Protein AF-A0A8J6MSE3-F1 (afdb_monomer)

pLDDT: mean 85.04, std 11.87, range [51.34, 97.56]

Secondary structure (DSSP, 8-state):
---PPP-----SS-------S----PPPSS-HHHHHHHHHHHHHHHHHHHHHHHHHHHHHHHHHHHHHHHHHHHHHHHHHHHHHHHHHHHHHHHHHHHHHHHHHHT--

Solvent-accessible surface area (backbone atoms only — not comparable to full-atom values): 6642 Å² total; per-residue (Å²): 130,86,79,81,77,93,78,87,77,83,77,71,78,82,81,82,75,81,78,73,95,67,91,70,91,75,89,59,79,93,33,65,67,62,48,45,70,58,44,53,60,53,51,54,50,50,54,52,50,53,52,50,52,52,51,51,54,45,49,51,43,51,48,53,54,53,49,53,50,50,52,54,52,50,53,53,49,50,56,53,50,53,53,52,50,53,52,52,50,50,53,50,52,53,49,54,50,52,52,53,52,54,55,56,67,71,75,113

Sequence (108 aa):
AITQTPIQKKLLPLDNIHAEKGTTDYLYEPSAEGVLSVLLPKYAETLIYSALLESKASEFGAKMTAMGSATKNASKMINKLTLTYNRARQAAITQEITEIVAGANSQT

Foldseek 3Di:
DADDDDDDDDLPDPPDDPDDPDPDPDDDPPDPVVVCVVVSVVSSVVVVVVVVVSVVVVVVSNVVVVVVVVVVVVVVVVVVVVVVVVVVVVVVVVVVVVVVVVVVVVVD

Mean predicted aligned error: 10.69 Å

Radius of gyration: 34.71 Å; Cα contacts (8 Å, |Δi|>4): 11; chains: 1; bounding box: 72×32×92 Å

Structure (mmCIF, N/CA/C/O backbone):
data_AF-A0A8J6MSE3-F1
#
_entry.id   AF-A0A8J6MSE3-F1
#
loop_
_atom_site.group_PDB
_atom_site.id
_atom_site.type_symbol
_atom_site.label_atom_id
_atom_site.label_alt_id
_atom_site.label_comp_id
_atom_site.label_asym_id
_atom_site.label_entity_id
_atom_site.label_seq_id
_atom_site.pdbx_PDB_ins_code
_atom_site.Cartn_x
_atom_site.Cartn_y
_atom_site.Cartn_z
_atom_site.occupancy
_atom_site.B_iso_or_equiv
_atom_site.auth_seq_id
_atom_site.auth_comp_id
_atom_site.auth_asym_id
_atom_si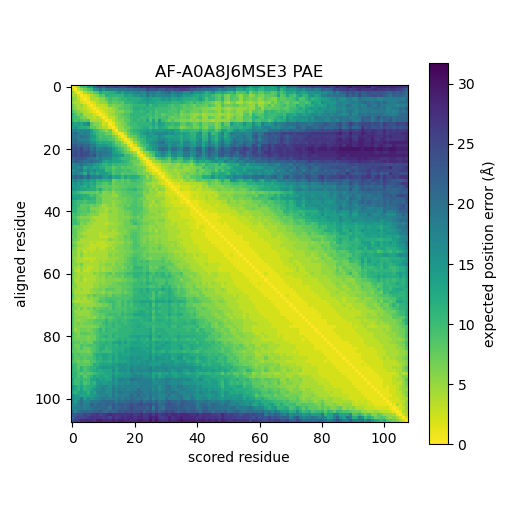te.auth_atom_id
_atom_site.pdbx_PDB_model_num
ATOM 1 N N . ALA A 1 1 ? -1.888 10.471 -5.256 1.00 52.81 1 ALA A N 1
ATOM 2 C CA . ALA A 1 1 ? -1.248 9.149 -5.433 1.00 52.81 1 ALA A CA 1
ATOM 3 C C . ALA A 1 1 ? -2.236 7.988 -5.202 1.00 52.81 1 ALA A C 1
ATOM 5 O O . ALA A 1 1 ? -1.891 7.028 -4.531 1.00 52.81 1 ALA A O 1
ATOM 6 N N . ILE A 1 2 ? -3.469 8.070 -5.727 1.00 59.38 2 ILE A N 1
ATOM 7 C CA . ILE A 1 2 ? -4.524 7.052 -5.488 1.00 59.38 2 ILE A CA 1
ATOM 8 C C . ILE A 1 2 ? -4.879 6.291 -6.778 1.00 59.38 2 ILE A C 1
ATOM 10 O O . ILE A 1 2 ? -5.532 5.257 -6.727 1.00 59.38 2 ILE A O 1
ATOM 14 N N . THR A 1 3 ? -4.404 6.757 -7.933 1.00 69.81 3 THR A N 1
ATOM 15 C CA . THR A 1 3 ? -4.782 6.197 -9.230 1.00 69.81 3 THR A CA 1
ATOM 16 C C . THR A 1 3 ? -3.546 5.625 -9.905 1.00 69.81 3 THR A C 1
ATOM 18 O O . THR A 1 3 ? -2.664 6.376 -10.316 1.00 69.81 3 THR A O 1
ATOM 21 N N . GLN A 1 4 ? -3.466 4.299 -9.995 1.00 76.94 4 GLN A N 1
ATOM 22 C CA . GLN A 1 4 ? -2.524 3.604 -10.867 1.00 76.94 4 GLN A CA 1
ATOM 23 C C . GLN A 1 4 ? -3.259 3.299 -12.175 1.00 76.94 4 GLN A C 1
ATOM 25 O O . GLN A 1 4 ? -4.288 2.625 -12.156 1.00 76.94 4 GLN A O 1
ATOM 30 N N . THR A 1 5 ? -2.780 3.835 -13.299 1.00 80.81 5 THR A N 1
ATOM 31 C CA . THR A 1 5 ? -3.391 3.585 -14.612 1.00 80.81 5 THR A CA 1
ATOM 32 C C . THR A 1 5 ? -2.607 2.493 -15.340 1.00 80.81 5 THR A C 1
ATOM 34 O O . THR A 1 5 ? -1.385 2.596 -15.446 1.00 80.81 5 THR A O 1
ATOM 37 N N . PRO A 1 6 ? -3.264 1.419 -15.813 1.00 82.62 6 PRO A N 1
ATOM 38 C CA . PRO A 1 6 ? -2.579 0.386 -16.574 1.00 82.62 6 PRO A CA 1
ATOM 39 C C . PRO A 1 6 ? -2.189 0.947 -17.944 1.00 82.62 6 PRO A C 1
ATOM 41 O O . PRO A 1 6 ? -3.039 1.438 -18.686 1.00 82.62 6 PRO A O 1
ATOM 44 N N . ILE A 1 7 ? -0.903 0.865 -18.276 1.00 85.38 7 ILE A N 1
ATOM 45 C CA . ILE A 1 7 ? -0.360 1.298 -19.565 1.00 85.38 7 ILE A CA 1
ATOM 46 C C . ILE A 1 7 ? 0.236 0.106 -20.314 1.00 85.38 7 ILE A C 1
ATOM 48 O O . ILE A 1 7 ? 0.925 -0.727 -19.730 1.00 85.38 7 ILE A O 1
ATOM 52 N N . GLN A 1 8 ? -0.004 0.042 -21.623 1.00 81.62 8 GLN A N 1
ATOM 53 C CA . GLN A 1 8 ? 0.646 -0.915 -22.515 1.00 81.62 8 GLN A CA 1
ATOM 54 C C . GLN A 1 8 ? 1.619 -0.154 -23.415 1.00 81.62 8 GLN A C 1
ATOM 56 O O . GLN A 1 8 ? 1.209 0.681 -24.218 1.00 81.62 8 GLN A O 1
ATOM 61 N N . LYS A 1 9 ? 2.918 -0.436 -23.279 1.00 79.12 9 LYS A N 1
ATOM 62 C CA . LYS A 1 9 ? 3.967 0.107 -24.151 1.00 79.12 9 LYS A CA 1
ATOM 63 C C . LYS A 1 9 ? 4.554 -1.024 -24.989 1.00 79.12 9 LYS A C 1
ATOM 65 O O . LYS A 1 9 ? 4.966 -2.049 -24.448 1.00 79.12 9 LYS A O 1
ATOM 70 N N . LYS A 1 10 ? 4.584 -0.841 -26.310 1.00 78.62 10 LYS A N 1
ATOM 71 C CA . LYS A 1 10 ? 5.275 -1.752 -27.230 1.00 78.62 10 LYS A CA 1
ATOM 72 C C . LYS A 1 10 ? 6.779 -1.583 -27.025 1.00 78.62 10 LYS A C 1
ATOM 74 O O . LYS A 1 10 ? 7.296 -0.489 -27.224 1.00 78.62 10 LYS A O 1
ATOM 79 N N . LEU A 1 11 ? 7.450 -2.647 -26.592 1.00 74.56 11 LEU A N 1
ATOM 80 C CA . LEU A 1 11 ? 8.881 -2.615 -26.279 1.00 74.56 11 LEU A CA 1
ATOM 81 C C . LEU A 1 11 ? 9.736 -2.956 -27.506 1.00 74.56 11 LEU A C 1
ATOM 83 O O . LEU A 1 11 ? 10.768 -2.338 -27.731 1.00 74.56 11 LEU A O 1
ATOM 87 N N . LEU A 1 12 ? 9.275 -3.905 -28.325 1.00 80.12 12 LEU A N 1
ATOM 88 C CA . LEU A 1 12 ? 9.901 -4.307 -29.582 1.00 80.12 12 LEU A CA 1
ATOM 89 C C . LEU A 1 12 ? 8.821 -4.599 -30.640 1.00 80.12 12 LEU A C 1
ATOM 91 O O . LEU A 1 12 ? 7.734 -5.066 -30.280 1.00 80.12 12 LEU A O 1
ATOM 95 N N . PRO A 1 13 ? 9.107 -4.397 -31.939 1.00 74.56 13 PRO A N 1
ATOM 96 C CA . PRO A 1 13 ? 10.195 -3.584 -32.505 1.00 74.56 13 PRO A CA 1
ATOM 97 C C . PRO A 1 13 ? 10.089 -2.087 -32.141 1.00 74.56 13 PRO A C 1
ATOM 99 O O . PRO A 1 13 ? 9.003 -1.591 -31.831 1.00 74.56 13 PRO A O 1
ATOM 102 N N . LEU A 1 14 ? 11.237 -1.395 -32.126 1.00 70.75 14 LEU A N 1
ATOM 103 C CA . LEU A 1 14 ? 11.379 0.022 -31.753 1.00 70.75 14 LEU A CA 1
ATOM 104 C C . LEU A 1 14 ? 10.914 0.944 -32.892 1.00 70.75 14 LEU A C 1
ATOM 106 O O . LEU A 1 14 ? 11.720 1.595 -33.548 1.00 70.75 14 LEU A O 1
ATOM 110 N N . ASP A 1 15 ? 9.605 0.999 -33.126 1.00 67.06 15 ASP A N 1
ATOM 111 C CA . ASP A 1 15 ? 9.036 1.787 -34.232 1.00 67.06 15 ASP A CA 1
ATOM 112 C C . ASP A 1 15 ? 8.832 3.273 -33.866 1.00 67.06 15 ASP A C 1
ATOM 114 O O . ASP A 1 15 ? 8.656 4.118 -34.738 1.00 67.06 15 ASP A O 1
ATOM 118 N N . ASN A 1 16 ? 8.866 3.604 -32.568 1.00 61.88 16 ASN A N 1
ATOM 119 C CA . ASN A 1 16 ? 8.534 4.929 -32.029 1.00 61.88 16 ASN A CA 1
ATOM 120 C C . ASN A 1 16 ? 9.766 5.647 -31.460 1.00 61.88 16 ASN A C 1
ATOM 122 O O . ASN A 1 16 ? 9.812 5.980 -30.274 1.00 61.88 16 ASN A O 1
ATOM 126 N N . ILE A 1 17 ? 10.783 5.877 -32.291 1.00 63.19 17 ILE A N 1
ATOM 127 C CA . ILE A 1 17 ? 11.915 6.730 -31.914 1.00 63.19 17 ILE A CA 1
ATOM 128 C C . ILE A 1 17 ? 11.544 8.171 -32.279 1.00 63.19 17 ILE A C 1
ATOM 130 O O . ILE A 1 17 ? 11.689 8.594 -33.425 1.00 63.19 17 ILE A O 1
ATOM 134 N N . HIS A 1 18 ? 11.025 8.937 -31.318 1.00 60.75 18 HIS A N 1
ATOM 135 C CA . HIS A 1 18 ? 10.876 10.381 -31.492 1.00 60.75 18 HIS A CA 1
ATOM 136 C C . HIS A 1 18 ? 12.271 11.016 -31.470 1.00 60.75 18 HIS A C 1
ATOM 138 O O . HIS A 1 18 ? 12.866 11.184 -30.410 1.00 60.75 18 HIS A O 1
ATOM 144 N N . ALA A 1 19 ? 12.813 11.326 -32.647 1.00 60.44 19 ALA A N 1
ATOM 145 C CA . ALA A 1 19 ? 14.072 12.046 -32.765 1.00 60.44 19 ALA A CA 1
ATOM 146 C C . ALA A 1 19 ? 13.868 13.503 -32.323 1.00 60.44 19 ALA A C 1
ATOM 148 O O . ALA A 1 19 ? 13.327 14.319 -33.074 1.00 60.44 19 ALA A O 1
ATOM 149 N N . GLU A 1 20 ? 14.290 13.847 -31.105 1.00 60.34 20 GLU A N 1
ATOM 150 C CA . GLU A 1 20 ? 14.494 15.253 -30.765 1.00 60.34 20 GLU A CA 1
ATOM 151 C C . GLU A 1 20 ? 15.650 15.803 -31.612 1.00 60.34 20 GLU A C 1
ATOM 153 O O . GLU A 1 20 ? 16.699 15.174 -31.763 1.00 60.34 20 GLU A O 1
ATOM 158 N N . LYS A 1 21 ? 15.420 16.963 -32.238 1.00 52.00 21 LYS A N 1
ATOM 159 C CA . LYS A 1 21 ? 16.362 17.622 -33.151 1.00 52.00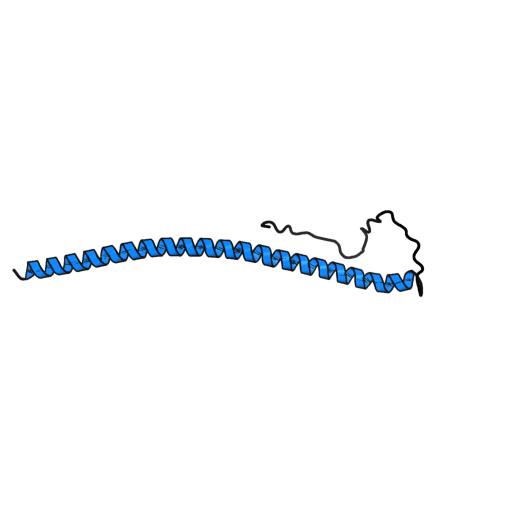 21 LYS A CA 1
ATOM 160 C C . LYS A 1 21 ? 17.624 18.048 -32.399 1.00 52.00 21 LYS A C 1
ATOM 162 O O . LYS A 1 21 ? 17.692 19.145 -31.855 1.00 52.00 21 LYS A O 1
ATOM 167 N N . GLY A 1 22 ? 18.626 17.183 -32.434 1.00 57.38 22 GLY A N 1
ATOM 168 C CA . GLY A 1 22 ? 19.973 17.435 -31.943 1.00 57.38 22 GLY A CA 1
ATOM 169 C C . GLY A 1 22 ? 20.921 16.375 -32.484 1.00 57.38 22 GLY A C 1
ATOM 170 O O . GLY A 1 22 ? 21.424 15.549 -31.731 1.00 57.38 22 GLY A O 1
ATOM 171 N N . THR A 1 23 ? 21.123 16.345 -33.803 1.00 59.34 23 THR A N 1
ATOM 172 C CA . THR A 1 23 ? 22.185 15.533 -34.408 1.00 59.34 23 THR A CA 1
ATOM 173 C C . THR A 1 23 ? 23.524 16.175 -34.075 1.00 59.34 23 THR A C 1
ATOM 175 O O . THR A 1 23 ? 24.001 17.050 -34.792 1.00 59.34 23 THR A O 1
ATOM 178 N N . THR A 1 24 ? 24.090 15.785 -32.938 1.00 70.56 24 THR A N 1
ATOM 179 C CA . THR A 1 24 ? 25.510 15.984 -32.649 1.00 70.56 24 THR A CA 1
ATOM 180 C C . THR A 1 24 ? 26.282 14.917 -33.420 1.00 70.56 24 THR A C 1
ATOM 182 O O . THR A 1 24 ? 25.925 13.741 -33.348 1.00 70.56 24 THR A O 1
ATOM 185 N N . ASP A 1 25 ? 27.314 15.305 -34.165 1.00 72.38 25 ASP A N 1
ATOM 186 C CA . ASP A 1 25 ? 28.156 14.342 -34.876 1.00 72.38 25 ASP A CA 1
ATOM 187 C C . ASP A 1 25 ? 29.000 13.557 -33.862 1.00 72.38 25 ASP A C 1
ATOM 189 O O . ASP A 1 25 ? 29.901 14.097 -33.219 1.00 72.38 25 ASP A O 1
ATOM 193 N N . TYR A 1 26 ? 28.682 12.273 -33.692 1.00 77.19 26 TYR A N 1
ATOM 194 C CA . TYR A 1 26 ? 29.435 11.351 -32.844 1.00 77.19 26 TYR A CA 1
ATOM 195 C C . TYR A 1 26 ? 30.455 10.580 -33.686 1.00 77.19 26 TYR A C 1
ATOM 197 O O . TYR A 1 26 ? 30.117 10.028 -34.734 1.00 77.19 26 TYR A O 1
ATOM 205 N N . LEU A 1 27 ? 31.699 10.499 -33.209 1.00 79.31 27 LEU A N 1
ATOM 206 C CA . LEU A 1 27 ? 32.693 9.580 -33.758 1.00 79.31 27 LEU A CA 1
ATOM 207 C C . LEU A 1 27 ? 32.469 8.198 -33.128 1.00 79.31 27 LEU A C 1
ATOM 209 O O . LEU A 1 27 ? 32.565 8.049 -31.910 1.00 79.31 27 LEU A O 1
ATOM 213 N N . TYR A 1 28 ? 32.129 7.202 -33.945 1.00 78.81 28 TYR A N 1
ATOM 214 C CA . TYR A 1 28 ? 31.870 5.834 -33.490 1.00 78.81 28 TYR A CA 1
ATOM 215 C C . TYR A 1 28 ? 33.112 4.966 -33.675 1.00 78.81 28 TYR A C 1
ATOM 217 O O . TYR A 1 28 ? 33.664 4.901 -34.771 1.00 78.81 28 TYR A O 1
ATOM 225 N N . GLU A 1 29 ? 33.495 4.232 -32.638 1.00 77.94 29 GLU A N 1
ATOM 226 C CA . GLU A 1 29 ? 34.583 3.256 -32.681 1.00 77.94 29 GLU A CA 1
ATOM 227 C C . GLU A 1 29 ? 34.052 1.949 -32.067 1.00 77.94 29 GLU A C 1
ATOM 229 O O . GLU A 1 29 ? 33.529 1.996 -30.948 1.00 77.94 29 GLU A O 1
A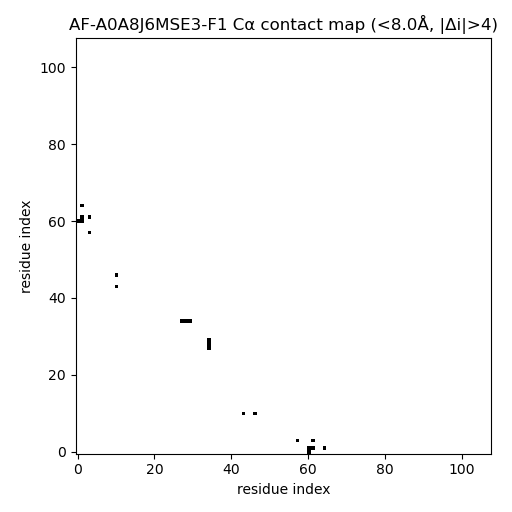TOM 234 N N . PRO A 1 30 ? 34.077 0.786 -32.757 1.00 78.19 30 PRO A N 1
ATOM 235 C CA . PRO A 1 30 ? 34.725 0.458 -34.040 1.00 78.19 30 PRO A CA 1
ATOM 236 C C . PRO A 1 30 ? 33.903 0.764 -35.315 1.00 78.19 30 PRO A C 1
ATOM 238 O O . PRO A 1 30 ? 34.477 0.929 -36.386 1.00 78.19 30 PRO A O 1
ATOM 241 N N . SER A 1 31 ? 32.571 0.829 -35.234 1.00 83.50 31 SER A N 1
ATOM 242 C CA . SER A 1 31 ? 31.671 1.281 -36.311 1.00 83.50 31 SER A CA 1
ATOM 243 C C . SER A 1 31 ? 30.299 1.628 -35.722 1.00 83.50 31 SER A C 1
ATOM 245 O O . SER A 1 31 ? 29.939 1.118 -34.658 1.00 83.50 31 SER A O 1
ATOM 247 N N . ALA A 1 32 ? 29.507 2.465 -36.401 1.00 81.31 32 ALA A N 1
ATOM 248 C CA . ALA A 1 32 ? 28.160 2.823 -35.935 1.00 81.31 32 ALA A CA 1
ATOM 249 C C . ALA A 1 32 ? 27.252 1.588 -35.753 1.00 81.31 32 ALA A C 1
ATOM 251 O O . ALA A 1 32 ? 26.511 1.495 -34.777 1.00 81.31 32 ALA A O 1
ATOM 252 N N . GLU A 1 33 ? 27.361 0.605 -36.650 1.00 82.81 33 GLU A N 1
ATOM 253 C CA . GLU A 1 33 ? 26.608 -0.652 -36.589 1.00 82.81 33 GLU A CA 1
ATOM 254 C C . GLU A 1 33 ? 27.042 -1.533 -35.407 1.00 82.81 33 GLU A C 1
ATOM 256 O O . GLU A 1 33 ? 26.199 -2.071 -34.686 1.00 82.81 33 GLU A O 1
ATOM 261 N N . GLY A 1 34 ? 28.351 -1.617 -35.138 1.00 83.56 34 GLY A N 1
ATOM 262 C CA . GLY A 1 34 ? 28.875 -2.356 -33.990 1.00 83.56 34 GLY A CA 1
ATOM 263 C C . GLY A 1 34 ? 28.432 -1.742 -32.663 1.00 83.56 34 GLY A C 1
ATOM 264 O O . GLY A 1 34 ? 27.954 -2.457 -31.784 1.00 83.56 34 GLY A O 1
ATOM 265 N N . VAL A 1 35 ? 28.489 -0.414 -32.535 1.00 83.62 35 VAL A N 1
ATOM 266 C CA . VAL A 1 35 ? 27.990 0.289 -31.343 1.00 83.62 35 VAL A CA 1
ATOM 267 C C . VAL A 1 35 ? 26.483 0.068 -31.172 1.00 83.62 35 VAL A C 1
ATOM 269 O O . VAL A 1 35 ? 26.031 -0.253 -30.071 1.00 83.62 35 VAL A O 1
ATOM 272 N N . LEU A 1 36 ? 25.703 0.159 -32.254 1.00 83.50 36 LEU A N 1
ATOM 273 C CA . LEU A 1 36 ? 24.254 -0.048 -32.220 1.00 83.50 36 LEU A CA 1
ATOM 274 C C . LEU A 1 36 ? 23.870 -1.478 -31.808 1.00 83.50 36 LEU A C 1
ATOM 276 O O . LEU A 1 36 ? 22.948 -1.645 -31.011 1.00 83.50 36 LEU A O 1
ATOM 280 N N . SER A 1 37 ? 24.595 -2.500 -32.277 1.00 83.12 37 SER A N 1
ATOM 281 C CA . SER A 1 37 ? 24.348 -3.903 -31.902 1.00 83.12 37 SER A CA 1
ATOM 282 C C . SER A 1 37 ? 24.498 -4.174 -30.400 1.00 83.12 37 SER A C 1
ATOM 284 O O . SER A 1 37 ? 23.818 -5.042 -29.858 1.00 83.12 37 SER A O 1
ATOM 286 N N . VAL A 1 38 ? 25.341 -3.396 -29.712 1.00 85.31 38 VAL A N 1
AT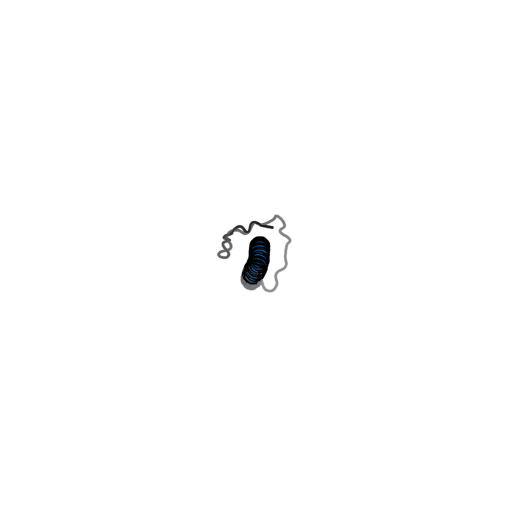OM 287 C CA . VAL A 1 38 ? 25.545 -3.480 -28.258 1.00 85.31 38 VAL A CA 1
ATOM 288 C C . VAL A 1 38 ? 24.557 -2.584 -27.508 1.00 85.31 38 VAL A C 1
ATOM 290 O O . VAL A 1 38 ? 24.098 -2.927 -26.416 1.00 85.31 38 VAL A O 1
ATOM 293 N N . LEU A 1 39 ? 24.210 -1.431 -28.081 1.00 84.75 39 LEU A N 1
ATOM 294 C CA . LEU A 1 39 ? 23.321 -0.460 -27.452 1.00 84.75 39 LEU A CA 1
ATOM 295 C C . LEU A 1 39 ? 21.854 -0.911 -27.467 1.00 84.75 39 LEU A C 1
ATOM 297 O O . LEU A 1 39 ? 21.154 -0.710 -26.478 1.00 84.75 39 LEU A O 1
ATOM 301 N N . LEU A 1 40 ? 21.394 -1.544 -28.551 1.00 85.06 40 LEU A N 1
ATOM 302 C CA . LEU A 1 40 ? 20.022 -2.048 -28.695 1.00 85.06 40 LEU A CA 1
ATOM 303 C C . LEU A 1 40 ? 19.580 -2.975 -27.544 1.00 85.06 40 LEU A C 1
ATOM 305 O O . LEU A 1 40 ? 18.547 -2.685 -26.933 1.00 85.06 40 LEU A O 1
ATOM 309 N N . PRO A 1 41 ? 20.319 -4.048 -27.191 1.00 86.12 41 PRO A N 1
ATOM 310 C CA . PRO A 1 41 ? 19.938 -4.907 -26.072 1.00 86.12 41 PRO A CA 1
ATOM 311 C C . PRO A 1 41 ? 19.994 -4.168 -24.731 1.00 86.12 41 PRO A C 1
ATOM 313 O O . PRO A 1 41 ? 19.057 -4.283 -23.945 1.00 86.12 41 PRO A O 1
ATOM 316 N N . LYS A 1 42 ? 21.011 -3.324 -24.496 1.00 87.19 42 LYS A N 1
ATOM 317 C CA . LYS A 1 42 ? 21.086 -2.494 -23.279 1.00 87.19 42 LYS A CA 1
ATOM 318 C C . LYS A 1 42 ? 19.891 -1.551 -23.151 1.00 87.19 42 LYS A C 1
ATOM 320 O O . LYS A 1 42 ? 19.368 -1.373 -22.058 1.00 87.19 42 LYS A O 1
ATOM 325 N N . TYR A 1 43 ? 19.444 -0.955 -24.251 1.00 85.94 43 TYR A N 1
ATOM 326 C CA . TYR A 1 43 ? 18.278 -0.077 -24.260 1.00 85.94 43 TYR A CA 1
ATOM 327 C C . TYR A 1 43 ? 16.982 -0.844 -23.959 1.00 85.94 43 TYR A C 1
ATOM 329 O O . TYR A 1 43 ? 16.149 -0.381 -23.183 1.00 85.94 43 TYR A O 1
ATOM 337 N N . ALA A 1 44 ? 16.820 -2.051 -24.505 1.00 85.69 44 ALA A N 1
ATOM 338 C CA . ALA A 1 44 ? 15.687 -2.906 -24.158 1.00 85.69 44 ALA A CA 1
ATOM 339 C C . ALA A 1 44 ? 15.702 -3.304 -22.668 1.00 85.69 44 ALA A C 1
ATOM 341 O O . ALA A 1 44 ? 14.664 -3.252 -22.006 1.00 85.69 44 ALA A O 1
ATOM 342 N N . GLU A 1 45 ? 16.873 -3.639 -22.117 1.00 88.25 45 GLU A N 1
ATOM 343 C CA .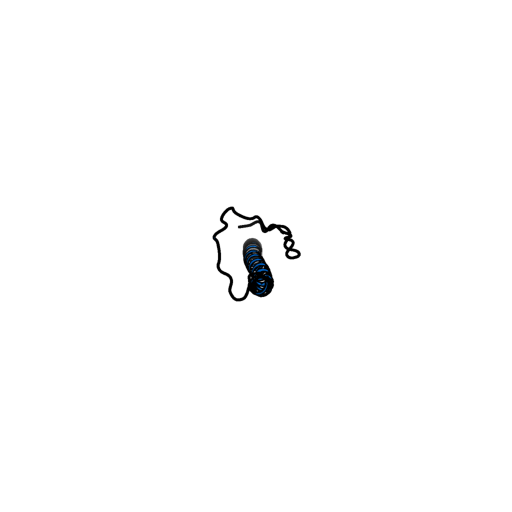 GLU A 1 45 ? 17.047 -3.937 -20.690 1.00 88.25 45 GLU A CA 1
ATOM 344 C C . GLU A 1 45 ? 16.668 -2.747 -19.802 1.00 88.25 45 GLU A C 1
ATOM 346 O O . GLU A 1 45 ? 15.931 -2.923 -18.827 1.00 88.25 45 GLU A O 1
ATOM 351 N N . THR A 1 46 ? 17.112 -1.528 -20.135 1.00 88.44 46 THR A N 1
ATOM 352 C CA . THR A 1 46 ? 16.763 -0.339 -19.345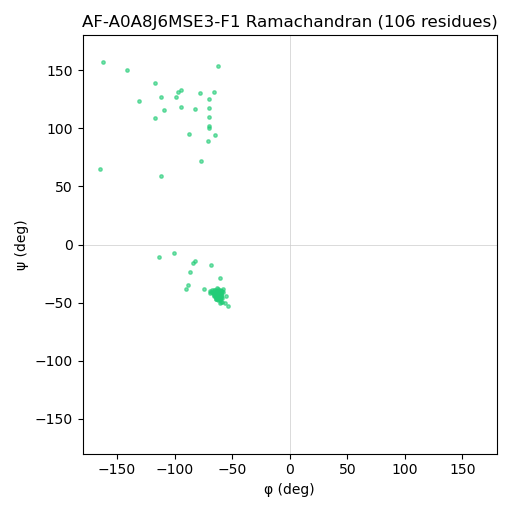 1.00 88.44 46 THR A CA 1
ATOM 353 C C . THR A 1 46 ? 15.272 -0.028 -19.404 1.00 88.44 46 THR A C 1
ATOM 355 O O . THR A 1 46 ? 14.694 0.287 -18.366 1.00 88.44 46 THR A O 1
ATOM 358 N N . LEU A 1 47 ? 14.616 -0.184 -20.560 1.00 86.69 47 LEU A N 1
ATOM 359 C CA . LEU A 1 47 ? 13.164 -0.010 -20.682 1.00 86.69 47 LEU A CA 1
ATOM 360 C C . LEU A 1 47 ? 12.389 -0.975 -19.778 1.00 86.69 47 LEU A C 1
ATOM 362 O O . LEU A 1 47 ? 11.452 -0.564 -19.089 1.00 86.69 47 LEU A O 1
ATOM 366 N N . ILE A 1 48 ? 12.792 -2.248 -19.751 1.00 88.19 48 ILE A N 1
ATOM 367 C CA . ILE A 1 48 ? 12.183 -3.258 -18.876 1.00 88.19 48 ILE A CA 1
ATOM 368 C C . ILE A 1 48 ? 12.441 -2.909 -17.408 1.00 88.19 48 ILE A C 1
ATOM 370 O O . ILE A 1 48 ? 11.524 -2.975 -16.588 1.00 88.19 48 ILE A O 1
ATOM 374 N N . TYR A 1 49 ? 13.665 -2.501 -17.069 1.00 91.31 49 TYR A N 1
ATOM 375 C CA . TYR A 1 49 ? 14.024 -2.131 -15.704 1.00 91.31 49 TYR A CA 1
ATOM 376 C C . TYR A 1 49 ? 13.222 -0.922 -15.204 1.00 91.31 49 TYR A C 1
ATOM 378 O O . TYR A 1 49 ? 12.668 -0.957 -14.104 1.00 91.31 49 TYR A O 1
ATOM 386 N N . SER A 1 50 ? 13.077 0.118 -16.026 1.00 88.50 50 SER A N 1
ATOM 387 C CA . SER A 1 50 ? 12.238 1.276 -15.709 1.00 88.50 50 SER A CA 1
ATOM 388 C C . SER A 1 50 ? 10.771 0.886 -15.518 1.00 88.50 50 SER A C 1
ATOM 390 O O . SER A 1 50 ? 10.159 1.309 -14.537 1.00 88.50 50 SER A O 1
ATOM 392 N N . ALA A 1 51 ? 10.220 0.033 -16.389 1.00 88.19 51 ALA A N 1
ATOM 393 C CA . ALA A 1 51 ? 8.848 -0.460 -16.251 1.00 88.19 51 ALA A CA 1
ATOM 394 C C . ALA A 1 51 ? 8.650 -1.277 -14.961 1.00 88.19 51 ALA A C 1
ATOM 396 O O . ALA A 1 51 ? 7.627 -1.148 -14.286 1.00 88.19 51 ALA A O 1
ATOM 397 N N . LEU A 1 52 ? 9.642 -2.084 -14.575 1.00 90.56 52 LEU A N 1
ATOM 398 C CA . LEU A 1 52 ? 9.619 -2.842 -13.325 1.00 90.56 52 LEU A CA 1
ATOM 399 C C . LEU A 1 52 ? 9.621 -1.915 -12.102 1.00 90.56 52 LEU A C 1
ATOM 401 O O . LEU A 1 52 ? 8.839 -2.125 -11.171 1.00 90.56 52 LEU A O 1
ATOM 405 N N . LEU A 1 53 ? 10.468 -0.882 -12.101 1.00 91.56 53 LEU A N 1
ATOM 406 C CA . LEU A 1 53 ? 10.513 0.110 -11.025 1.00 91.56 53 LEU A CA 1
ATOM 407 C C . LEU A 1 53 ? 9.183 0.864 -10.897 1.00 91.56 53 LEU A C 1
ATOM 409 O O . LEU A 1 53 ? 8.663 1.006 -9.790 1.00 91.56 53 LEU A O 1
ATOM 413 N N . GLU A 1 54 ? 8.596 1.283 -12.018 1.00 88.12 54 GLU A N 1
ATOM 414 C CA . GLU A 1 54 ? 7.292 1.952 -12.052 1.00 88.12 54 GLU A CA 1
ATOM 415 C C . GLU A 1 54 ? 6.169 1.034 -11.539 1.00 88.12 54 GLU A C 1
ATOM 417 O O . GLU A 1 54 ? 5.330 1.447 -10.729 1.00 88.12 54 GLU A O 1
ATOM 422 N N . SER A 1 55 ? 6.196 -0.247 -11.924 1.00 88.81 55 SER A N 1
ATOM 423 C CA . SER A 1 55 ? 5.270 -1.259 -11.411 1.00 88.81 55 SER A CA 1
ATOM 424 C C . SER A 1 55 ? 5.417 -1.456 -9.902 1.00 88.81 55 SER A C 1
ATOM 426 O O . SER A 1 55 ? 4.408 -1.581 -9.207 1.00 88.81 55 SER A O 1
ATOM 428 N N . LYS A 1 56 ? 6.645 -1.472 -9.371 1.00 91.25 56 LYS A N 1
ATOM 429 C CA . LYS A 1 56 ? 6.896 -1.631 -7.931 1.00 91.25 56 LYS A CA 1
ATOM 430 C C . LYS A 1 56 ? 6.462 -0.410 -7.128 1.00 91.25 56 LYS A C 1
ATOM 432 O O . LYS A 1 56 ? 5.832 -0.564 -6.083 1.00 91.25 56 LYS A O 1
ATOM 437 N N . ALA A 1 57 ? 6.723 0.795 -7.628 1.00 88.81 57 ALA A N 1
ATOM 438 C CA . ALA A 1 57 ? 6.221 2.024 -7.019 1.00 88.81 57 ALA A CA 1
ATOM 439 C C . ALA A 1 57 ? 4.681 2.039 -6.980 1.00 88.81 57 ALA A C 1
ATOM 441 O O . ALA A 1 57 ? 4.078 2.343 -5.946 1.00 88.81 57 ALA A O 1
ATOM 442 N N . SER A 1 58 ? 4.048 1.627 -8.082 1.00 89.31 58 SER A N 1
ATOM 443 C CA . SER A 1 58 ? 2.593 1.491 -8.186 1.00 89.31 58 SER A CA 1
ATOM 444 C C . SER A 1 58 ? 2.033 0.460 -7.200 1.00 89.31 58 SER A C 1
ATOM 446 O O . SER A 1 58 ? 1.035 0.737 -6.532 1.00 89.31 58 SER A O 1
ATOM 448 N N . GLU A 1 59 ? 2.701 -0.688 -7.042 1.00 89.25 59 GLU A N 1
ATOM 449 C CA . GLU A 1 59 ? 2.343 -1.725 -6.065 1.00 89.25 59 GLU A CA 1
ATOM 450 C C . GLU A 1 59 ? 2.349 -1.172 -4.634 1.00 89.25 59 GLU A C 1
ATOM 452 O O . GLU A 1 59 ? 1.380 -1.352 -3.893 1.00 89.25 59 GLU A O 1
ATOM 457 N N . PHE A 1 60 ? 3.415 -0.472 -4.234 1.00 90.94 60 PHE A N 1
ATOM 458 C CA . PHE A 1 60 ? 3.501 0.101 -2.892 1.00 90.94 60 PHE A CA 1
ATOM 459 C C . PHE A 1 60 ? 2.429 1.165 -2.649 1.00 90.94 60 PHE A C 1
ATOM 461 O O . PHE A 1 60 ? 1.795 1.150 -1.593 1.00 90.94 60 PHE A O 1
ATOM 468 N N . GLY A 1 61 ? 2.154 2.031 -3.629 1.00 89.19 61 GLY A N 1
ATOM 469 C CA . GLY A 1 61 ? 1.075 3.018 -3.530 1.00 89.19 61 GLY A CA 1
ATOM 470 C C . GLY A 1 61 ? -0.308 2.375 -3.361 1.00 89.19 61 GLY A C 1
ATOM 471 O O . GLY A 1 61 ? -1.086 2.776 -2.485 1.00 89.19 61 GLY A O 1
ATOM 472 N N . ALA A 1 62 ? -0.603 1.331 -4.141 1.00 89.19 62 ALA A N 1
ATOM 473 C CA . ALA A 1 62 ? -1.845 0.570 -4.020 1.00 89.19 62 ALA A CA 1
ATOM 474 C C . ALA A 1 62 ? -1.945 -0.133 -2.655 1.00 89.19 62 ALA A C 1
ATOM 476 O O . ALA A 1 62 ? -2.978 -0.061 -1.986 1.00 89.19 62 ALA A O 1
ATOM 477 N N . LYS A 1 63 ? -0.846 -0.740 -2.189 1.00 91.06 63 LYS A N 1
ATOM 478 C CA . LYS A 1 63 ? -0.758 -1.416 -0.886 1.00 91.06 63 LYS A CA 1
ATOM 479 C C . LYS A 1 63 ? -0.990 -0.454 0.275 1.00 91.06 63 LYS A C 1
ATOM 481 O O . LYS A 1 63 ? -1.786 -0.763 1.156 1.00 91.06 63 LYS A O 1
ATOM 486 N N . MET A 1 64 ? -0.364 0.723 0.268 1.00 92.31 64 MET A N 1
ATOM 487 C CA . MET A 1 64 ? -0.586 1.747 1.298 1.00 92.31 64 MET A CA 1
ATOM 488 C C . MET A 1 64 ? -2.051 2.192 1.347 1.00 92.31 64 MET A C 1
ATOM 490 O O . MET A 1 64 ? -2.625 2.309 2.428 1.00 92.31 64 MET A O 1
ATOM 494 N N . THR A 1 65 ? -2.684 2.373 0.186 1.00 90.50 65 THR A N 1
ATOM 495 C CA . THR A 1 65 ? -4.102 2.758 0.096 1.00 90.50 65 THR A CA 1
ATOM 496 C C . THR A 1 65 ? -5.029 1.659 0.629 1.00 90.50 65 THR A C 1
ATOM 498 O O . THR A 1 65 ? -5.952 1.932 1.406 1.00 90.50 65 THR A O 1
ATOM 501 N N . ALA A 1 66 ? -4.758 0.402 0.265 1.00 90.12 66 ALA A N 1
ATOM 502 C CA . ALA A 1 66 ? -5.507 -0.756 0.743 1.00 90.12 66 ALA A CA 1
ATOM 503 C C . ALA A 1 66 ? -5.367 -0.935 2.263 1.00 90.12 66 ALA A C 1
ATOM 505 O O . ALA A 1 66 ? -6.369 -1.082 2.962 1.00 90.12 66 ALA A O 1
ATOM 506 N N . MET A 1 67 ? -4.144 -0.841 2.791 1.00 94.75 67 MET A N 1
ATOM 507 C CA . MET A 1 67 ? -3.879 -0.959 4.228 1.00 94.75 67 MET A CA 1
ATOM 508 C C . MET A 1 67 ? -4.471 0.210 5.017 1.00 94.75 67 MET A C 1
ATOM 510 O O . MET A 1 67 ? -5.070 -0.010 6.064 1.00 94.75 67 MET A O 1
ATOM 514 N N . GLY A 1 68 ? -4.412 1.439 4.494 1.00 94.19 68 GLY A N 1
ATOM 515 C CA . GLY A 1 68 ? -5.089 2.588 5.104 1.00 94.19 68 GLY A CA 1
ATOM 516 C C . GLY A 1 68 ? -6.604 2.378 5.218 1.00 94.19 68 GLY A C 1
ATOM 517 O O . GLY A 1 68 ? -7.207 2.672 6.254 1.00 94.19 68 GLY A O 1
ATOM 518 N N . SER A 1 69 ? -7.219 1.790 4.189 1.00 93.25 69 SER A N 1
ATOM 519 C CA . SER A 1 69 ? -8.639 1.415 4.209 1.00 93.25 69 SER A CA 1
ATOM 520 C C . SER A 1 69 ? -8.925 0.291 5.213 1.00 93.25 69 SER A C 1
ATOM 522 O O . SER A 1 69 ? -9.906 0.370 5.956 1.00 93.25 69 SER A O 1
ATOM 524 N N . ALA A 1 70 ? -8.055 -0.720 5.291 1.00 94.31 70 ALA A N 1
ATOM 525 C CA . ALA A 1 70 ? -8.158 -1.804 6.265 1.00 94.31 70 ALA A CA 1
ATOM 526 C C . ALA A 1 70 ? -8.084 -1.283 7.710 1.00 94.31 70 ALA A C 1
ATOM 528 O O . ALA A 1 70 ? -8.959 -1.604 8.513 1.00 94.31 70 ALA A O 1
ATOM 529 N N . THR A 1 71 ? -7.127 -0.404 8.024 1.00 96.19 71 THR A N 1
ATOM 530 C CA . THR A 1 71 ? -6.999 0.234 9.345 1.00 96.19 71 THR A CA 1
ATOM 531 C C . THR A 1 71 ? -8.256 1.019 9.705 1.00 96.19 71 THR A C 1
ATOM 533 O O . THR A 1 71 ? -8.799 0.854 10.796 1.00 96.19 71 THR A O 1
ATOM 536 N N . LYS A 1 72 ? -8.794 1.814 8.770 1.00 94.94 72 LYS A N 1
ATOM 537 C CA . LYS A 1 72 ? -10.040 2.563 8.990 1.00 94.94 72 LYS A CA 1
ATOM 538 C C . LYS A 1 72 ? -11.223 1.634 9.285 1.00 94.94 72 LYS A C 1
ATOM 540 O O . LYS A 1 72 ? -12.054 1.947 10.138 1.00 94.94 72 LYS A O 1
ATOM 545 N N . ASN A 1 73 ? -11.309 0.498 8.595 1.00 94.75 73 ASN A N 1
ATOM 546 C CA . ASN A 1 73 ? -12.354 -0.499 8.825 1.00 94.75 73 ASN A CA 1
ATOM 547 C C . ASN A 1 73 ? -12.181 -1.210 10.175 1.00 94.75 73 ASN A C 1
ATOM 549 O O . ASN A 1 73 ? -13.165 -1.385 10.895 1.00 94.75 73 ASN A O 1
ATOM 553 N N . ALA A 1 74 ? -10.948 -1.540 10.558 1.00 96.75 74 ALA A N 1
ATOM 554 C CA . ALA A 1 74 ? -10.638 -2.114 11.862 1.00 96.75 74 ALA A CA 1
ATOM 555 C C . ALA A 1 74 ? -11.021 -1.158 13.004 1.00 96.75 74 ALA A C 1
ATOM 557 O O . ALA A 1 74 ? -11.728 -1.562 13.924 1.00 96.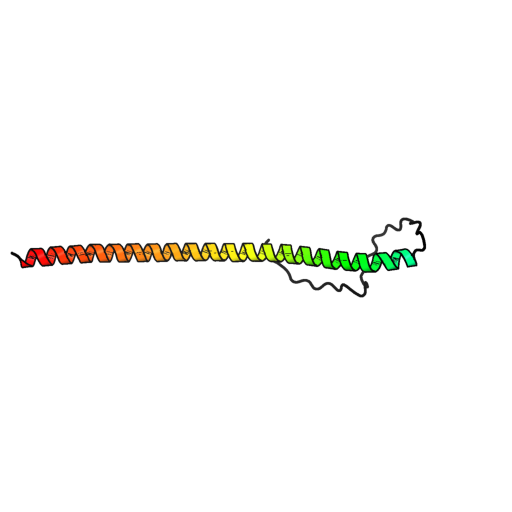75 74 ALA A O 1
ATOM 558 N N . SER A 1 75 ? -10.671 0.131 12.917 1.00 96.81 75 SER A N 1
ATOM 559 C CA . SER A 1 75 ? -11.059 1.126 13.931 1.00 96.81 75 SER A CA 1
ATOM 560 C C . SER A 1 75 ? -12.579 1.256 14.072 1.00 96.81 75 SER A C 1
ATOM 562 O O . SER A 1 75 ? -13.095 1.334 15.187 1.00 96.81 75 SER A O 1
ATOM 564 N N . LYS A 1 76 ? -13.325 1.223 12.958 1.00 96.38 76 LYS A N 1
ATOM 565 C CA . LYS A 1 76 ? -14.798 1.198 13.002 1.00 96.38 76 LYS A CA 1
ATOM 566 C C . LYS A 1 76 ? -15.327 -0.043 13.724 1.00 96.38 76 LYS A C 1
ATOM 568 O O . LYS A 1 76 ? -16.274 0.066 14.502 1.00 96.38 76 LYS A O 1
ATOM 573 N N . MET A 1 77 ? -14.728 -1.207 13.475 1.00 96.50 77 MET A N 1
ATOM 574 C CA . MET A 1 77 ? -15.113 -2.461 14.124 1.00 96.50 77 MET A CA 1
ATOM 575 C C . MET A 1 77 ? -14.835 -2.427 15.629 1.00 96.50 77 MET A C 1
ATOM 577 O O . MET A 1 77 ? -15.718 -2.782 16.406 1.00 96.50 77 MET A O 1
ATOM 581 N N . ILE A 1 78 ? -13.664 -1.932 16.036 1.00 97.00 78 ILE A N 1
ATOM 582 C CA . ILE A 1 78 ? -13.304 -1.749 17.447 1.00 97.00 78 ILE A CA 1
ATOM 583 C C . ILE A 1 78 ? -14.340 -0.863 18.138 1.00 97.00 78 ILE A C 1
ATOM 585 O O . ILE A 1 78 ? -14.911 -1.272 19.141 1.00 97.00 78 ILE A O 1
ATOM 589 N N . ASN A 1 79 ? -14.671 0.297 17.564 1.00 96.88 79 ASN A N 1
ATOM 590 C CA . ASN A 1 79 ? -15.664 1.202 18.151 1.00 96.88 79 ASN A CA 1
ATOM 591 C C . ASN A 1 79 ? -17.034 0.533 18.333 1.00 96.88 79 ASN A C 1
ATOM 593 O O . ASN A 1 79 ? -17.681 0.707 19.367 1.00 96.88 79 ASN A O 1
ATOM 597 N N . LYS A 1 80 ? -17.467 -0.265 17.348 1.00 97.00 80 LYS A N 1
ATOM 598 C CA . LYS A 1 80 ? -18.721 -1.021 17.435 1.00 97.00 80 LYS A CA 1
ATOM 599 C C . LYS A 1 80 ? -18.673 -2.055 18.562 1.00 97.00 80 LYS A C 1
ATOM 601 O O . LYS A 1 80 ? -19.608 -2.122 19.356 1.00 97.00 80 LYS A O 1
ATOM 606 N N . LEU A 1 81 ? -17.594 -2.831 18.648 1.00 97.00 81 LEU A N 1
ATOM 607 C CA . LEU A 1 81 ? -17.421 -3.853 19.680 1.00 97.00 81 LEU A CA 1
ATOM 608 C C . LEU A 1 81 ? -17.321 -3.242 21.078 1.00 97.00 81 LEU A C 1
ATOM 610 O O . LEU A 1 81 ? -17.937 -3.765 21.999 1.00 97.00 81 LE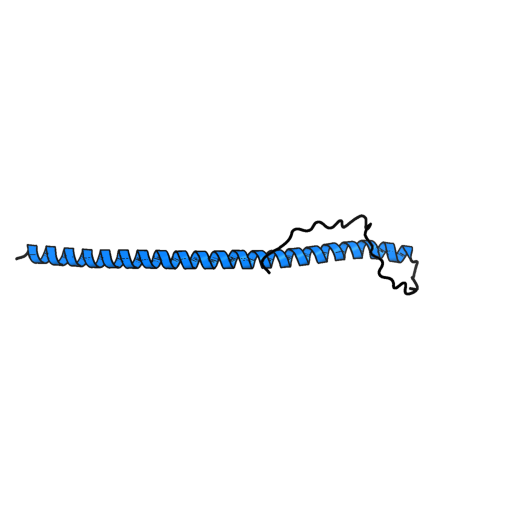U A O 1
ATOM 614 N N . THR A 1 82 ? -16.644 -2.105 21.236 1.00 96.94 82 THR A N 1
ATOM 615 C CA . THR A 1 82 ? -16.576 -1.370 22.508 1.00 96.94 82 THR A CA 1
ATOM 616 C C . THR A 1 82 ? -17.960 -0.922 22.973 1.00 96.94 82 THR A C 1
ATOM 618 O O . THR A 1 82 ? -18.292 -1.051 24.152 1.00 96.94 82 THR A O 1
ATOM 621 N N . LEU A 1 83 ? -18.806 -0.434 22.059 1.00 96.75 83 LEU A N 1
ATOM 622 C CA . LEU A 1 83 ? -20.183 -0.070 22.393 1.00 96.75 83 LEU A CA 1
ATOM 623 C C . LEU A 1 83 ? -20.990 -1.294 22.849 1.00 96.75 83 LEU A C 1
ATOM 625 O O . LEU A 1 83 ? -21.673 -1.237 23.872 1.00 96.75 83 LEU A O 1
ATOM 629 N N . THR A 1 84 ? -20.890 -2.408 22.118 1.00 96.75 84 THR A N 1
ATOM 630 C CA . THR A 1 84 ? -21.551 -3.668 22.487 1.00 96.75 84 THR A CA 1
ATOM 631 C C . THR A 1 84 ? -21.052 -4.197 23.832 1.00 96.75 84 THR A C 1
ATOM 633 O O . THR A 1 84 ? -21.865 -4.599 24.660 1.00 96.75 84 THR A O 1
ATOM 636 N N . TYR A 1 85 ? -19.744 -4.136 24.080 1.00 97.56 85 TYR A N 1
ATOM 637 C CA . TYR A 1 85 ? -19.121 -4.545 25.336 1.00 97.56 85 TYR A CA 1
ATOM 638 C C . TYR A 1 85 ? -19.657 -3.735 26.518 1.00 97.56 85 TYR A C 1
ATOM 640 O O . TYR A 1 85 ? -20.108 -4.313 27.502 1.00 97.56 85 TYR A O 1
ATOM 648 N N . ASN A 1 86 ? -19.690 -2.404 26.411 1.00 96.62 86 ASN A N 1
ATOM 649 C CA . ASN A 1 86 ? -20.208 -1.553 27.483 1.00 96.62 86 ASN A CA 1
ATOM 650 C C . ASN A 1 86 ? -21.694 -1.807 27.756 1.00 96.62 86 ASN A C 1
ATOM 652 O O . ASN A 1 86 ? -22.111 -1.815 28.913 1.00 96.62 86 ASN A O 1
ATOM 656 N N . ARG A 1 87 ? -22.485 -2.061 26.707 1.00 96.75 87 ARG A N 1
ATOM 657 C CA . ARG A 1 87 ? -23.900 -2.420 26.850 1.00 96.75 87 ARG A CA 1
ATOM 658 C C . ARG A 1 87 ? -24.076 -3.751 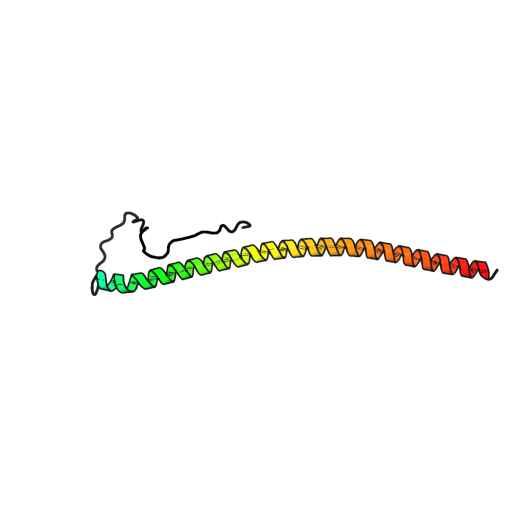27.580 1.00 96.75 87 ARG A C 1
ATOM 660 O O . ARG A 1 87 ? -24.878 -3.826 28.503 1.00 96.75 87 ARG A O 1
ATOM 667 N N . ALA A 1 88 ? -23.311 -4.773 27.196 1.00 96.44 88 ALA A N 1
ATOM 668 C CA . ALA A 1 88 ? -23.324 -6.073 27.861 1.00 96.44 88 ALA A CA 1
ATOM 669 C C . ALA A 1 88 ? -22.859 -5.963 29.321 1.00 96.44 88 ALA A C 1
ATOM 671 O O . ALA A 1 88 ? -23.480 -6.544 30.204 1.00 96.44 88 ALA A O 1
ATOM 672 N N . ARG A 1 89 ? -21.832 -5.146 29.593 1.00 97.56 89 ARG A N 1
ATOM 673 C CA . ARG A 1 89 ? -21.344 -4.874 30.951 1.00 97.56 89 ARG A CA 1
ATOM 674 C C . ARG A 1 89 ? -22.421 -4.238 31.827 1.00 97.56 89 ARG A C 1
ATOM 676 O O . ARG A 1 89 ? -22.595 -4.651 32.964 1.00 97.56 89 ARG A O 1
ATOM 683 N N . GLN A 1 90 ? -23.138 -3.237 31.314 1.00 96.94 90 GLN A N 1
ATOM 684 C CA . GLN A 1 90 ? -24.234 -2.602 32.053 1.00 96.94 90 GLN A CA 1
ATOM 685 C C . GLN A 1 90 ? -25.371 -3.587 32.324 1.00 96.94 90 GLN A C 1
ATOM 687 O O . GLN A 1 90 ? -25.840 -3.654 33.453 1.00 96.94 90 GLN A O 1
ATOM 692 N N . ALA A 1 91 ? -25.762 -4.383 31.323 1.00 96.94 91 ALA A N 1
ATOM 693 C CA . ALA A 1 91 ? -26.787 -5.409 31.493 1.00 96.94 91 ALA A CA 1
ATOM 694 C C . ALA A 1 91 ? -26.396 -6.446 32.560 1.00 96.94 91 ALA A C 1
ATOM 696 O O . ALA A 1 91 ? -27.224 -6.775 33.401 1.00 96.94 91 ALA A O 1
ATOM 697 N N . ALA A 1 92 ? -25.134 -6.893 32.571 1.00 96.88 92 ALA A N 1
ATOM 698 C CA . ALA A 1 92 ? -24.614 -7.812 33.583 1.00 96.88 92 ALA A CA 1
ATOM 699 C C . ALA A 1 92 ? -24.651 -7.203 34.995 1.00 96.88 92 ALA A C 1
ATOM 701 O O . ALA A 1 92 ? -25.177 -7.831 35.904 1.00 96.88 92 ALA A O 1
ATOM 702 N N . ILE A 1 93 ? -24.193 -5.955 35.169 1.00 96.19 93 ILE A N 1
ATOM 703 C CA . ILE A 1 93 ? -24.258 -5.254 36.467 1.00 96.19 93 ILE A CA 1
ATOM 704 C C . ILE A 1 93 ? -25.707 -5.122 36.943 1.00 96.19 93 ILE A C 1
ATOM 706 O O . ILE A 1 93 ? -26.004 -5.376 38.107 1.00 96.19 93 ILE A O 1
ATOM 710 N N . THR A 1 94 ? -26.623 -4.713 36.058 1.00 96.44 94 THR A N 1
ATOM 711 C CA . THR A 1 94 ? -28.043 -4.617 36.409 1.00 96.44 94 THR A CA 1
ATOM 712 C C . THR A 1 94 ? -28.583 -5.974 36.834 1.00 96.44 94 THR A C 1
ATOM 714 O O . THR A 1 94 ? -29.249 -6.034 37.862 1.00 96.44 94 THR A O 1
ATOM 717 N N . GLN A 1 95 ? -28.255 -7.038 36.095 1.00 96.44 95 GLN A N 1
ATOM 718 C CA . GLN A 1 95 ? -28.688 -8.394 36.403 1.00 96.44 95 GLN A CA 1
ATOM 719 C C . GLN A 1 95 ? -28.188 -8.858 37.777 1.00 96.44 95 GLN A C 1
ATOM 721 O O . GLN A 1 95 ? -29.012 -9.257 38.601 1.00 96.44 95 GLN A O 1
ATOM 726 N N . GLU A 1 96 ? -26.892 -8.710 38.059 1.00 95.69 96 GLU A N 1
ATOM 727 C CA . GLU A 1 96 ? -26.299 -9.030 39.365 1.00 95.69 96 GLU A CA 1
ATOM 728 C C . GLU A 1 96 ? -26.996 -8.273 40.506 1.00 95.69 96 GLU A C 1
ATOM 730 O O . GLU A 1 96 ? -27.355 -8.866 41.522 1.00 95.69 96 GLU A O 1
ATOM 735 N N . ILE A 1 97 ? -27.265 -6.972 40.335 1.00 94.62 97 ILE A N 1
ATOM 736 C CA . ILE A 1 97 ? -27.972 -6.175 41.348 1.00 94.62 97 ILE A CA 1
ATOM 737 C C . ILE A 1 97 ? -29.403 -6.690 41.556 1.00 94.62 97 ILE A C 1
ATOM 739 O O . ILE A 1 97 ? -29.834 -6.828 42.702 1.00 94.62 97 ILE A O 1
ATOM 743 N N . THR A 1 98 ? -30.148 -6.993 40.486 1.00 94.56 98 THR A N 1
ATOM 744 C CA . THR A 1 98 ? -31.499 -7.571 40.617 1.00 94.56 98 THR A CA 1
ATOM 745 C C . THR A 1 98 ? -31.489 -8.915 41.335 1.00 94.56 98 THR A C 1
ATOM 747 O O . THR A 1 98 ? -32.376 -9.156 42.151 1.00 94.56 98 THR A O 1
ATOM 750 N N . GLU A 1 99 ? -30.492 -9.764 41.082 1.00 94.38 99 GLU A N 1
ATOM 751 C CA . GLU A 1 99 ? -30.343 -11.057 41.758 1.00 94.38 99 GLU A CA 1
ATOM 752 C C . GLU A 1 99 ? -30.051 -10.875 43.258 1.00 94.38 99 GLU A C 1
ATOM 754 O O . GLU A 1 99 ? -30.681 -11.534 44.088 1.00 94.38 99 GLU A O 1
ATOM 759 N N . ILE A 1 100 ? -29.190 -9.917 43.627 1.00 91.94 100 ILE A N 1
ATOM 760 C CA . ILE A 1 100 ? -28.901 -9.578 45.032 1.00 91.94 100 ILE A CA 1
ATOM 761 C C . ILE A 1 100 ? -30.160 -9.077 45.756 1.00 91.94 100 ILE A C 1
ATOM 763 O O . ILE A 1 100 ? -30.467 -9.543 46.854 1.00 91.94 100 ILE A O 1
ATOM 767 N N . VAL A 1 101 ? -30.910 -8.146 45.154 1.00 93.06 101 VAL A N 1
ATOM 768 C CA . VAL A 1 101 ? -32.128 -7.580 45.763 1.00 93.06 101 VAL A CA 1
ATOM 769 C C . VAL A 1 101 ? -33.224 -8.639 45.902 1.00 93.06 101 VAL A C 1
ATOM 771 O O . VAL A 1 101 ? -33.880 -8.711 46.941 1.00 93.06 101 VAL A O 1
ATOM 774 N N . ALA A 1 102 ? -33.409 -9.489 44.887 1.00 91.62 102 ALA A N 1
ATOM 775 C CA . ALA A 1 102 ? -34.364 -10.591 44.948 1.00 91.62 102 ALA A CA 1
ATOM 776 C C . ALA A 1 102 ? -34.004 -11.590 46.062 1.00 91.62 102 ALA A C 1
ATOM 778 O O . ALA A 1 102 ? -34.875 -11.978 46.841 1.00 91.62 102 ALA A O 1
ATOM 779 N N . GLY A 1 103 ? -32.724 -11.957 46.188 1.00 89.88 103 GLY A N 1
ATOM 780 C CA . GLY A 1 103 ? -32.240 -12.835 47.255 1.00 89.88 103 GLY A CA 1
ATOM 781 C C . GLY A 1 103 ? -32.436 -12.246 48.655 1.00 89.88 103 GLY A C 1
ATOM 782 O O . GLY A 1 103 ? -32.888 -12.954 49.553 1.00 89.88 103 GLY A O 1
ATOM 783 N N . ALA A 1 104 ? -32.170 -10.948 48.831 1.00 89.75 104 ALA A N 1
ATOM 784 C CA . ALA A 1 104 ? -32.356 -10.254 50.106 1.00 89.75 104 ALA A CA 1
ATOM 785 C C . ALA A 1 104 ? -33.834 -10.191 50.534 1.00 89.75 104 ALA A C 1
ATOM 787 O O . ALA A 1 104 ? -34.149 -10.500 51.680 1.00 89.75 104 ALA A O 1
ATOM 788 N N . ASN A 1 105 ? -34.747 -9.877 49.607 1.00 85.12 105 ASN A N 1
ATOM 789 C CA . ASN A 1 105 ? -36.192 -9.836 49.880 1.00 85.12 105 ASN A CA 1
ATOM 790 C C . ASN A 1 105 ? -36.808 -11.218 50.154 1.00 85.12 105 ASN A C 1
ATOM 792 O O . ASN A 1 105 ? -37.911 -11.296 50.679 1.00 85.12 105 ASN A O 1
ATOM 796 N N . SER A 1 106 ? -36.131 -12.305 49.777 1.00 80.31 106 SER A N 1
ATOM 797 C CA . SER A 1 106 ? -36.607 -13.676 50.010 1.00 80.31 106 SER A CA 1
ATOM 798 C C . SER A 1 106 ? -36.298 -14.190 51.424 1.00 80.31 106 SER A C 1
ATOM 800 O O . SER A 1 106 ? -36.801 -15.242 51.810 1.00 80.31 106 SER A O 1
ATOM 802 N N . GLN A 1 107 ? -35.421 -13.502 52.168 1.00 64.25 107 GLN A N 1
ATOM 803 C CA . GLN A 1 107 ? -34.957 -13.904 53.505 1.00 64.25 107 GLN A CA 1
ATOM 804 C C . GLN A 1 107 ? -35.662 -13.162 54.654 1.00 64.25 107 GLN A C 1
ATOM 806 O O . GLN A 1 107 ? -35.458 -13.524 55.813 1.00 64.25 107 GLN A O 1
ATOM 811 N N . THR A 1 108 ? -36.483 -12.155 54.343 1.00 51.34 108 THR A N 1
ATOM 812 C CA . THR A 1 108 ? -37.358 -11.420 55.277 1.00 51.34 108 THR A CA 1
ATOM 813 C C . THR A 1 108 ? -38.805 -11.841 55.111 1.00 51.34 108 THR A C 1
ATOM 815 O O . THR A 1 108 ? -39.472 -12.060 56.144 1.00 51.34 108 THR A O 1
#